Protein AF-A0A4U0WIM3-F1 (afdb_monomer)

Sequence (53 aa):
MAYLSSFLVLLFCGAATAADVFAHFMVSNTYSYSRTEWKADIVAAQAIGIDGF

Mean predicted aligned error: 9.52 Å

Structure (mmCIF, N/CA/C/O backbone):
data_AF-A0A4U0WIM3-F1
#
_entry.id   AF-A0A4U0WIM3-F1
#
loop_
_atom_site.group_PDB
_atom_site.id
_atom_site.type_symbol
_atom_site.label_atom_id
_atom_site.label_alt_id
_atom_site.label_comp_id
_atom_site.label_asym_id
_atom_site.label_entity_id
_atom_site.label_seq_id
_atom_site.pdbx_PDB_ins_code
_atom_site.Cartn_x
_atom_site.Cartn_y
_atom_site.Cartn_z
_atom_site.occupancy
_atom_site.B_iso_or_equiv
_atom_site.auth_seq_id
_atom_site.auth_comp_id
_atom_site.auth_asym_id
_atom_site.auth_atom_id
_atom_site.pdbx_PDB_model_num
ATOM 1 N N . MET A 1 1 ? -34.856 -19.824 21.161 1.00 59.81 1 MET A N 1
ATOM 2 C CA . MET A 1 1 ? -34.181 -19.120 22.277 1.00 59.81 1 MET A CA 1
ATOM 3 C C . MET A 1 1 ? -32.746 -18.684 21.944 1.00 59.81 1 MET A C 1
ATOM 5 O O . MET A 1 1 ? -32.346 -17.648 22.442 1.00 59.81 1 MET A O 1
ATOM 9 N N . ALA A 1 2 ? -31.985 -19.377 21.079 1.00 59.56 2 ALA A N 1
ATOM 10 C CA . ALA A 1 2 ? -30.614 -18.963 20.719 1.00 59.56 2 ALA A CA 1
ATOM 11 C C . ALA A 1 2 ? -30.534 -17.714 19.808 1.00 59.56 2 ALA A C 1
ATOM 13 O O . ALA A 1 2 ? -29.644 -16.885 19.959 1.00 59.56 2 ALA A O 1
ATOM 14 N N . TYR A 1 3 ? -31.502 -17.539 18.903 1.00 59.50 3 TYR A N 1
ATOM 15 C CA . TYR A 1 3 ? -31.483 -16.485 17.873 1.00 59.50 3 TYR A CA 1
ATOM 16 C C . TYR A 1 3 ? -31.660 -15.066 18.439 1.00 59.50 3 TYR A C 1
ATOM 18 O O . TYR A 1 3 ? -31.116 -14.107 17.901 1.00 59.50 3 TYR A O 1
ATOM 26 N N . LEU A 1 4 ? -32.396 -14.943 19.552 1.00 59.75 4 LEU A N 1
ATOM 27 C CA . LEU A 1 4 ? -32.661 -13.666 20.220 1.00 59.75 4 LEU A CA 1
ATOM 28 C C . LEU A 1 4 ? -31.384 -13.094 20.862 1.00 59.75 4 LEU A C 1
ATOM 30 O O . LEU A 1 4 ? -31.154 -11.890 20.827 1.00 59.75 4 LEU A O 1
ATOM 34 N N . SER A 1 5 ? -30.523 -13.973 21.386 1.00 61.84 5 SER A N 1
ATOM 35 C CA .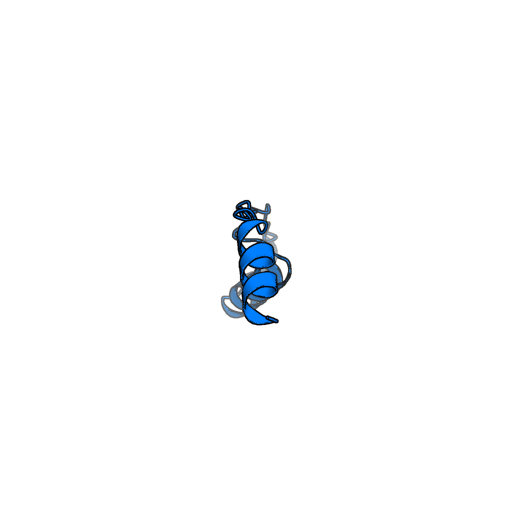 SER A 1 5 ? -29.231 -13.591 21.962 1.00 61.84 5 SER A CA 1
ATOM 36 C C . SER A 1 5 ? -28.237 -13.141 20.890 1.00 61.84 5 SER A C 1
ATOM 38 O O . SER A 1 5 ? -27.502 -12.185 21.111 1.00 61.84 5 SER A O 1
ATOM 40 N N . SER A 1 6 ? -28.221 -13.790 19.721 1.00 62.38 6 SER A N 1
ATOM 41 C CA . SER A 1 6 ? -27.340 -13.411 18.606 1.00 62.38 6 SER A CA 1
ATOM 42 C C . SER A 1 6 ? -27.689 -12.038 18.025 1.00 62.38 6 SER A C 1
ATOM 44 O O . SER A 1 6 ? -26.796 -11.279 17.659 1.00 62.38 6 SER A O 1
ATOM 46 N N . PHE A 1 7 ? -28.979 -11.693 17.986 1.00 62.81 7 PHE A N 1
ATOM 47 C CA . PHE A 1 7 ? -29.445 -10.395 17.491 1.00 62.81 7 PHE A CA 1
ATOM 48 C C . PHE A 1 7 ? -29.017 -9.234 18.400 1.00 62.81 7 PHE A C 1
ATOM 50 O O . PHE A 1 7 ? -28.627 -8.172 17.920 1.00 62.81 7 PHE A O 1
ATOM 57 N N . LEU A 1 8 ? -29.035 -9.455 19.717 1.00 66.12 8 LEU A N 1
ATOM 58 C CA . LEU A 1 8 ? -28.613 -8.464 20.706 1.00 66.12 8 LEU A CA 1
ATOM 59 C C . LEU A 1 8 ? -27.104 -8.166 20.626 1.00 66.12 8 LEU A C 1
ATOM 61 O O . LEU A 1 8 ? -26.697 -7.024 20.809 1.00 66.12 8 LEU A O 1
ATOM 65 N N . VAL A 1 9 ? -26.277 -9.167 20.300 1.00 69.75 9 VAL A N 1
ATOM 66 C CA . VAL A 1 9 ? -24.820 -9.000 20.125 1.00 69.75 9 VAL A CA 1
ATOM 67 C C . VAL A 1 9 ? -24.492 -8.138 18.902 1.00 69.75 9 VAL A C 1
ATOM 69 O O . VAL A 1 9 ? -23.597 -7.300 18.967 1.00 69.75 9 VAL A O 1
ATOM 72 N N . LEU A 1 10 ? -25.242 -8.289 17.806 1.00 68.31 10 LEU A N 1
ATOM 73 C CA . LEU A 1 10 ? -25.064 -7.466 16.605 1.00 68.31 10 LEU A CA 1
ATOM 74 C C . LEU A 1 10 ? -25.483 -6.004 16.833 1.00 68.31 10 LEU A C 1
ATOM 76 O O . LEU A 1 10 ? -24.848 -5.105 16.294 1.00 68.31 10 LEU A O 1
ATOM 80 N N . LEU A 1 11 ? -26.496 -5.756 17.672 1.00 68.69 11 LEU A N 1
ATOM 81 C CA . LEU A 1 11 ? -26.966 -4.405 18.021 1.00 68.69 11 LEU A CA 1
ATOM 82 C C . LEU A 1 11 ? -25.962 -3.593 18.856 1.00 68.69 11 LEU A C 1
ATOM 84 O O . LEU A 1 11 ? -25.965 -2.368 18.778 1.00 68.69 11 LEU A O 1
ATOM 88 N N . PHE A 1 12 ? -25.101 -4.253 19.634 1.00 64.88 12 PHE A N 1
ATOM 89 C CA . PHE A 1 12 ? -24.020 -3.599 20.386 1.00 64.88 12 PHE A CA 1
ATOM 90 C C . PHE A 1 12 ? -22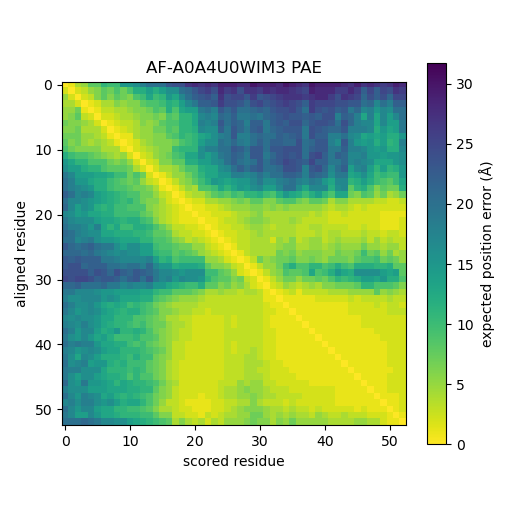.721 -3.444 19.583 1.00 64.88 12 PHE A C 1
ATOM 92 O O . PHE A 1 12 ? -21.772 -2.818 20.061 1.00 64.88 12 PHE A O 1
ATOM 99 N N . CYS A 1 13 ? -22.663 -3.978 18.361 1.00 66.75 13 CYS A N 1
ATOM 100 C CA . CYS A 1 13 ? -21.544 -3.773 17.454 1.00 66.75 13 CYS A CA 1
ATOM 101 C C . CYS A 1 13 ? -21.698 -2.388 16.804 1.00 66.75 13 CYS A C 1
ATOM 103 O O . CYS A 1 13 ? -22.336 -2.235 15.765 1.00 66.75 13 CYS A O 1
ATOM 105 N N . GLY A 1 14 ? -21.193 -1.350 17.478 1.00 67.81 14 GLY A N 1
ATOM 106 C CA . GLY A 1 14 ? -21.163 0.010 16.938 1.00 67.81 14 GLY A CA 1
ATOM 107 C C . GLY A 1 14 ? -20.459 0.058 15.578 1.00 67.81 14 GLY A C 1
ATOM 108 O O . GLY A 1 14 ? -19.592 -0.768 15.292 1.00 67.81 14 GLY A O 1
ATOM 109 N N . ALA A 1 15 ? -20.829 1.022 14.733 1.00 69.88 15 ALA A N 1
ATOM 110 C CA . ALA A 1 15 ? -20.184 1.207 13.439 1.00 69.88 15 ALA A CA 1
ATOM 111 C C . ALA A 1 15 ? -18.682 1.479 13.638 1.00 69.88 15 ALA A C 1
ATOM 113 O O . ALA A 1 15 ? -18.299 2.528 14.155 1.00 69.88 15 ALA A O 1
ATOM 114 N N . ALA A 1 16 ? -17.836 0.526 13.248 1.00 70.44 16 ALA A N 1
ATOM 115 C CA . ALA A 1 16 ? -16.401 0.743 13.179 1.00 70.44 16 ALA A CA 1
ATOM 116 C C . ALA A 1 16 ? -16.115 1.677 11.996 1.00 70.44 16 ALA A C 1
ATOM 118 O O . ALA A 1 16 ? -16.396 1.336 10.847 1.00 70.44 16 ALA A O 1
ATOM 119 N N . THR A 1 17 ? -15.586 2.867 12.273 1.00 74.94 17 THR A N 1
ATOM 120 C CA . THR A 1 17 ? -15.110 3.790 11.239 1.00 74.94 17 THR A CA 1
ATOM 121 C C . THR A 1 17 ? -13.640 3.490 10.971 1.00 74.94 17 THR A C 1
ATOM 123 O O . THR A 1 17 ? -12.809 3.691 11.859 1.00 74.94 17 THR A O 1
ATOM 126 N N . ALA A 1 18 ? -13.312 2.995 9.778 1.00 80.19 18 ALA A N 1
ATOM 127 C CA . ALA A 1 18 ? -11.923 2.931 9.339 1.00 80.19 18 ALA A CA 1
ATOM 128 C C . ALA A 1 18 ? -11.412 4.363 9.112 1.00 80.19 18 ALA A C 1
ATOM 130 O O . ALA A 1 18 ? -12.128 5.187 8.544 1.00 80.19 18 ALA A O 1
ATOM 131 N N . ALA A 1 19 ? -10.215 4.667 9.611 1.00 87.50 19 ALA A N 1
ATOM 132 C CA . ALA A 1 19 ? -9.535 5.916 9.295 1.00 87.50 19 ALA A CA 1
ATOM 133 C C . ALA A 1 19 ? -8.756 5.735 7.991 1.00 87.50 19 ALA A C 1
ATOM 135 O O . ALA A 1 19 ? -8.123 4.695 7.833 1.00 87.50 19 ALA A O 1
ATOM 136 N N . ASP A 1 20 ? -8.771 6.741 7.114 1.00 91.81 20 ASP A N 1
ATOM 137 C CA . ASP A 1 20 ? -7.929 6.733 5.917 1.00 91.81 20 ASP A CA 1
ATOM 138 C C . ASP A 1 20 ? -6.461 6.981 6.315 1.00 91.81 20 ASP A C 1
ATOM 140 O O . ASP A 1 20 ? -6.125 8.020 6.900 1.00 91.81 20 ASP A O 1
ATOM 144 N N . VAL A 1 21 ? -5.576 6.032 6.011 1.00 91.69 21 VAL A N 1
ATOM 145 C CA . VAL A 1 21 ? -4.146 6.075 6.340 1.00 91.69 21 VAL A CA 1
ATOM 146 C C . VAL A 1 21 ? -3.326 6.388 5.093 1.00 91.69 21 VAL A C 1
ATOM 148 O O . VAL A 1 21 ? -3.220 5.578 4.172 1.00 91.69 21 VAL A O 1
ATOM 151 N N . PHE A 1 22 ? -2.666 7.548 5.104 1.00 92.69 22 PHE A N 1
ATOM 152 C CA . PHE A 1 22 ? -1.730 7.965 4.061 1.00 92.69 22 PHE A CA 1
ATOM 153 C C . PHE A 1 22 ? -0.298 7.961 4.591 1.00 92.69 22 PHE A C 1
ATOM 155 O O . PHE A 1 22 ? -0.009 8.572 5.623 1.00 92.69 22 PHE A O 1
ATOM 162 N N . ALA A 1 23 ? 0.606 7.294 3.879 1.00 90.25 23 ALA A N 1
ATOM 163 C CA . ALA A 1 23 ? 2.017 7.228 4.240 1.00 90.25 23 ALA A CA 1
ATOM 164 C C . ALA A 1 23 ? 2.874 8.020 3.251 1.00 90.25 23 ALA A C 1
ATOM 166 O O . ALA A 1 23 ? 2.657 7.984 2.051 1.00 90.25 23 ALA A O 1
ATOM 167 N N . HIS A 1 24 ? 3.901 8.711 3.739 1.00 89.25 24 HIS A N 1
ATOM 168 C CA . HIS A 1 24 ? 4.840 9.383 2.848 1.00 89.25 24 HIS A CA 1
ATOM 169 C C . HIS A 1 24 ? 5.754 8.354 2.164 1.00 89.25 24 HIS A C 1
ATOM 171 O O . HIS A 1 24 ? 6.568 7.714 2.833 1.00 89.25 24 HIS A O 1
ATOM 177 N N . PHE A 1 25 ? 5.635 8.208 0.842 1.00 84.00 25 PHE A N 1
ATOM 178 C CA . PHE A 1 25 ? 6.472 7.315 0.039 1.00 84.00 25 PHE A CA 1
ATOM 179 C C . PHE A 1 25 ? 7.486 8.098 -0.797 1.00 84.00 25 PHE A C 1
ATOM 181 O O . PHE A 1 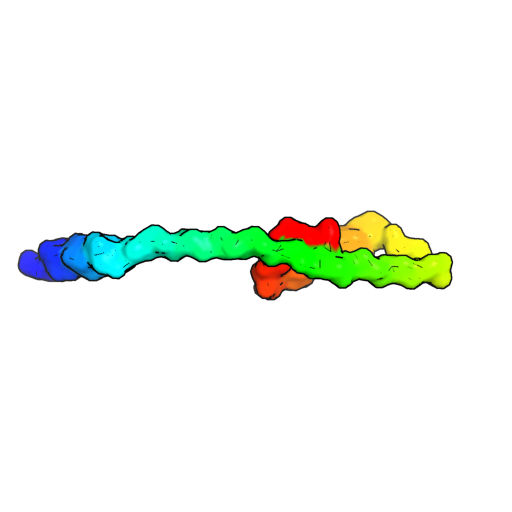25 ? 7.132 9.032 -1.515 1.00 84.00 25 PHE A O 1
ATOM 188 N N . MET A 1 26 ? 8.757 7.702 -0.730 1.00 82.19 26 MET A N 1
ATOM 189 C CA . MET A 1 26 ? 9.850 8.367 -1.439 1.00 82.19 26 MET A CA 1
ATOM 190 C C . MET A 1 26 ? 10.620 7.364 -2.289 1.00 82.19 26 MET A C 1
ATOM 192 O O . MET A 1 26 ? 11.283 6.469 -1.769 1.00 82.19 26 MET A O 1
ATOM 196 N N . VAL A 1 27 ? 10.580 7.558 -3.606 1.00 81.25 27 VAL A N 1
ATOM 197 C CA . VAL A 1 27 ? 11.465 6.861 -4.544 1.00 81.25 27 VAL A CA 1
ATOM 198 C C . VAL A 1 27 ? 12.777 7.636 -4.633 1.00 81.25 27 VAL A C 1
ATOM 200 O O . VAL A 1 27 ? 12.779 8.836 -4.910 1.00 81.25 27 VAL A O 1
ATOM 203 N N . SER A 1 28 ? 13.905 6.962 -4.401 1.00 76.94 28 SER A N 1
ATOM 204 C CA . SER A 1 28 ? 15.228 7.577 -4.56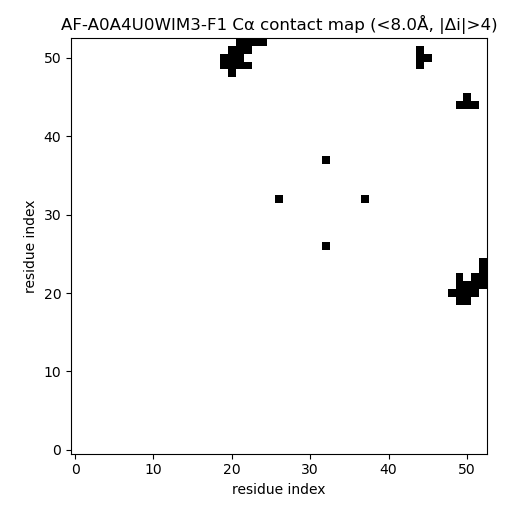3 1.00 76.94 28 SER A CA 1
ATOM 205 C C . SER A 1 28 ? 15.463 8.000 -6.016 1.00 76.94 28 SER A C 1
ATOM 207 O O . SER A 1 28 ? 15.155 7.249 -6.939 1.00 76.94 28 SER A O 1
ATOM 209 N N . ASN A 1 29 ? 16.095 9.158 -6.243 1.00 76.75 29 ASN A N 1
ATOM 210 C CA . ASN A 1 29 ? 16.400 9.640 -7.599 1.00 76.75 29 ASN A CA 1
ATOM 211 C C . ASN A 1 29 ? 17.427 8.770 -8.352 1.00 76.75 29 ASN A C 1
ATOM 213 O O . ASN A 1 29 ? 17.649 8.970 -9.544 1.00 76.75 29 ASN A O 1
ATOM 217 N N . THR A 1 30 ? 18.076 7.837 -7.655 1.00 75.38 30 THR A N 1
ATOM 218 C CA . THR A 1 30 ? 19.134 6.978 -8.192 1.00 75.38 30 THR A CA 1
ATOM 219 C C . THR A 1 30 ? 18.624 5.673 -8.794 1.00 75.38 30 THR A C 1
ATOM 221 O O . THR A 1 30 ? 19.395 4.993 -9.468 1.00 75.38 30 THR A O 1
ATOM 224 N N . TYR A 1 31 ? 17.349 5.325 -8.595 1.00 72.00 31 TYR A N 1
ATOM 225 C CA . TYR A 1 31 ? 16.762 4.08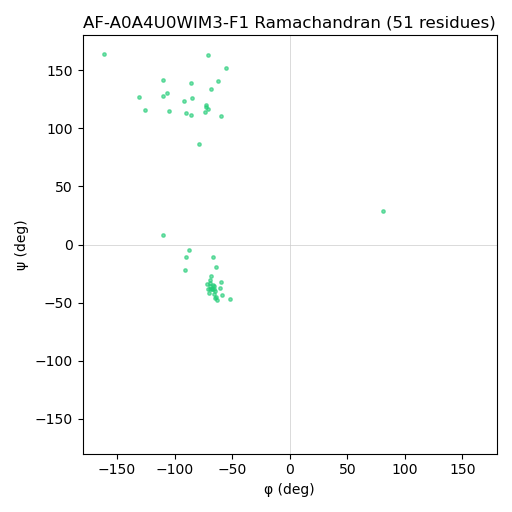3 -9.096 1.00 72.00 31 TYR A CA 1
ATOM 226 C C . TYR A 1 31 ? 15.446 4.358 -9.824 1.00 72.00 31 TYR A C 1
ATOM 228 O O . TYR A 1 31 ? 14.539 4.989 -9.288 1.00 72.00 31 TYR A O 1
ATOM 236 N N . SER A 1 32 ? 15.333 3.870 -11.063 1.00 80.75 32 SER A N 1
ATOM 237 C CA . SER A 1 32 ? 14.046 3.856 -11.762 1.00 80.75 32 SER A CA 1
ATOM 238 C C . SER A 1 32 ? 13.149 2.796 -11.145 1.00 80.75 32 SER A C 1
ATOM 240 O O . SER A 1 32 ? 13.471 1.614 -11.206 1.00 80.75 32 SER A O 1
ATOM 242 N N . TYR A 1 33 ? 12.019 3.232 -10.599 1.00 89.00 33 TYR A N 1
ATOM 243 C CA . TYR A 1 33 ? 10.998 2.351 -10.054 1.00 89.00 33 TYR A CA 1
ATOM 244 C C . TYR A 1 33 ? 10.058 1.902 -11.174 1.00 89.00 33 TYR A C 1
ATOM 246 O O . TYR A 1 33 ? 9.327 2.700 -11.772 1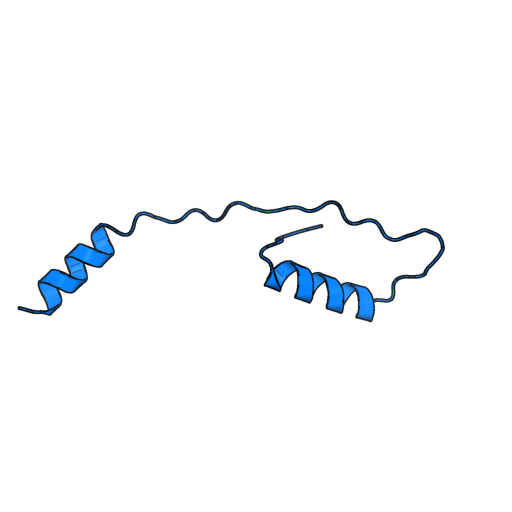.00 89.00 33 TYR A O 1
ATOM 254 N N . SER A 1 34 ? 10.120 0.625 -11.522 1.00 91.88 34 SER A N 1
ATOM 255 C CA . SER A 1 34 ? 9.301 0.028 -12.567 1.00 91.88 34 SER A CA 1
ATOM 256 C C . SER A 1 34 ? 7.837 -0.082 -12.143 1.00 91.88 34 SER A C 1
ATOM 25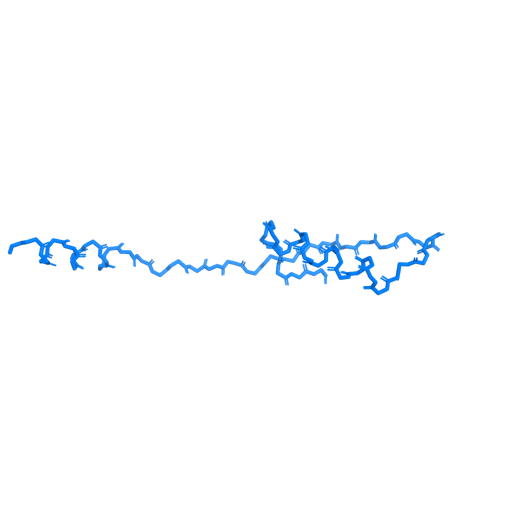8 O O . SER A 1 34 ? 7.473 -0.057 -10.969 1.00 91.88 34 SER A O 1
ATOM 260 N N . ARG A 1 35 ? 6.951 -0.279 -13.125 1.00 93.00 35 ARG A N 1
ATOM 261 C CA . ARG A 1 35 ? 5.521 -0.515 -12.868 1.00 93.00 35 ARG A CA 1
ATOM 262 C C . ARG A 1 35 ? 5.276 -1.763 -12.006 1.00 93.00 35 ARG A C 1
ATOM 264 O O . ARG A 1 35 ? 4.299 -1.801 -11.262 1.00 93.00 35 ARG A O 1
ATOM 271 N N . THR A 1 36 ? 6.123 -2.784 -12.131 1.00 95.62 36 THR A N 1
ATOM 272 C CA . THR A 1 36 ? 6.004 -4.019 -11.345 1.00 95.62 36 THR A CA 1
ATOM 273 C C . THR A 1 36 ? 6.341 -3.768 -9.882 1.00 95.62 36 THR A C 1
ATOM 275 O O . THR A 1 36 ? 5.611 -4.238 -9.016 1.00 95.62 36 THR A O 1
ATOM 278 N N . GLU A 1 37 ? 7.386 -2.986 -9.617 1.00 92.62 37 GLU A N 1
ATOM 279 C CA . GLU A 1 37 ? 7.773 -2.583 -8.263 1.00 92.62 37 GLU A CA 1
ATOM 280 C C . GLU A 1 37 ? 6.675 -1.714 -7.624 1.00 92.62 37 GLU A C 1
ATOM 282 O O . GLU A 1 37 ? 6.196 -2.044 -6.543 1.00 92.62 37 GLU A O 1
ATOM 287 N N . TRP A 1 38 ? 6.121 -0.731 -8.355 1.00 91.06 38 TRP A N 1
ATOM 288 C CA . TRP A 1 38 ? 4.933 0.030 -7.917 1.00 91.06 38 TRP A CA 1
ATOM 289 C C . TRP A 1 38 ? 3.777 -0.870 -7.502 1.00 91.06 38 TRP A C 1
ATOM 291 O O . TRP A 1 38 ? 3.165 -0.673 -6.456 1.00 91.06 38 TRP A O 1
ATOM 301 N N . LYS A 1 39 ? 3.472 -1.877 -8.320 1.00 94.56 39 LYS A N 1
ATOM 302 C CA . LYS A 1 39 ? 2.382 -2.802 -8.023 1.00 94.56 39 LYS A CA 1
ATOM 303 C C . LYS A 1 39 ? 2.672 -3.648 -6.781 1.00 94.56 39 LYS A C 1
ATOM 305 O O . LYS A 1 39 ? 1.743 -3.910 -6.023 1.00 94.56 39 LYS A O 1
ATOM 310 N N . ALA A 1 40 ? 3.916 -4.081 -6.585 1.00 94.38 40 ALA A N 1
ATOM 311 C CA . ALA A 1 40 ? 4.308 -4.873 -5.425 1.00 94.38 40 ALA A CA 1
ATOM 312 C C . ALA A 1 40 ? 4.168 -4.071 -4.122 1.00 94.38 40 ALA A C 1
ATOM 314 O O . ALA A 1 40 ? 3.548 -4.563 -3.179 1.00 94.38 40 ALA A O 1
ATOM 315 N N . ASP A 1 41 ? 4.643 -2.826 -4.099 1.00 92.75 41 ASP A N 1
ATOM 316 C CA . ASP A 1 41 ? 4.576 -1.985 -2.900 1.00 92.75 41 ASP A CA 1
ATOM 317 C C . ASP A 1 41 ? 3.153 -1.553 -2.561 1.00 92.75 41 ASP A C 1
ATOM 319 O O . ASP A 1 41 ? 2.782 -1.574 -1.393 1.00 92.75 41 ASP A O 1
ATOM 323 N N . ILE A 1 42 ? 2.316 -1.249 -3.560 1.00 93.44 42 ILE A N 1
ATOM 324 C CA . ILE A 1 42 ? 0.888 -0.969 -3.330 1.00 93.44 42 ILE A CA 1
ATOM 325 C C . ILE A 1 42 ? 0.205 -2.170 -2.662 1.00 93.44 42 ILE A C 1
ATOM 327 O O . ILE A 1 42 ? -0.555 -1.999 -1.712 1.00 93.44 42 ILE A O 1
ATOM 331 N N . VAL A 1 43 ? 0.496 -3.393 -3.119 1.00 95.81 43 VAL A N 1
ATOM 332 C CA . VAL A 1 43 ? -0.066 -4.615 -2.521 1.00 95.81 43 VAL A CA 1
ATOM 333 C C . VAL A 1 43 ? 0.433 -4.809 -1.086 1.00 95.81 43 VAL A C 1
ATOM 335 O O . VAL A 1 43 ? -0.358 -5.146 -0.206 1.00 95.81 43 VAL A O 1
ATOM 338 N N . ALA A 1 44 ? 1.722 -4.577 -0.829 1.00 94.94 44 ALA A N 1
ATOM 339 C CA . ALA A 1 44 ? 2.288 -4.680 0.515 1.00 94.94 44 ALA A CA 1
ATOM 340 C C . ALA A 1 44 ? 1.703 -3.630 1.477 1.00 94.94 44 ALA A C 1
ATOM 342 O O . ALA A 1 44 ? 1.400 -3.950 2.624 1.00 94.94 44 ALA A O 1
ATOM 343 N N . ALA A 1 45 ? 1.492 -2.403 1.001 1.00 94.19 45 ALA A N 1
ATOM 344 C CA . ALA A 1 45 ? 0.905 -1.299 1.757 1.00 94.19 45 ALA A CA 1
ATOM 345 C C . ALA A 1 45 ? -0.537 -1.593 2.179 1.00 94.19 45 ALA A C 1
ATOM 347 O O . ALA A 1 45 ? -0.888 -1.476 3.354 1.00 94.19 45 ALA A O 1
ATOM 348 N N . GLN A 1 46 ? -1.348 -2.073 1.236 1.00 93.81 46 GLN A N 1
ATOM 349 C CA . GLN A 1 46 ? -2.725 -2.482 1.504 1.00 93.81 46 GLN A CA 1
ATOM 350 C C . GLN A 1 46 ? -2.787 -3.623 2.523 1.00 93.81 46 GLN A C 1
ATOM 352 O O . GLN A 1 46 ? -3.659 -3.630 3.390 1.00 93.81 46 GLN A O 1
ATOM 357 N N . ALA A 1 47 ? -1.835 -4.562 2.474 1.00 95.50 47 ALA A N 1
ATOM 358 C CA . ALA A 1 47 ? -1.766 -5.672 3.424 1.00 95.50 47 ALA A CA 1
ATOM 359 C C . ALA A 1 47 ? -1.509 -5.226 4.877 1.00 95.50 47 ALA A C 1
ATOM 361 O O . ALA A 1 47 ? -1.807 -5.989 5.797 1.00 95.50 47 ALA A O 1
ATOM 362 N N . ILE A 1 48 ? -0.989 -4.011 5.092 1.00 94.25 48 ILE A N 1
ATOM 363 C CA . ILE A 1 48 ? -0.749 -3.433 6.424 1.00 94.25 48 ILE A CA 1
AT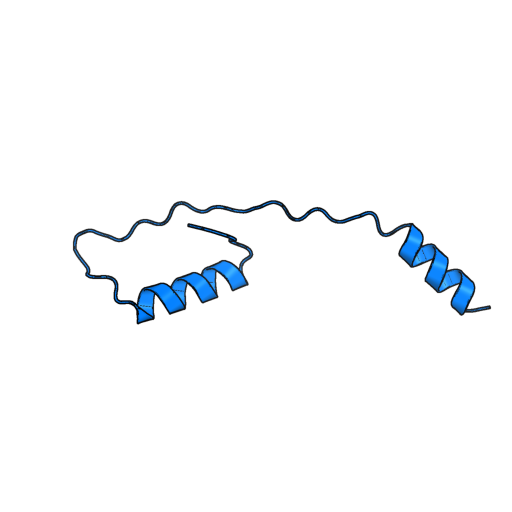OM 364 C C . ILE A 1 48 ? -1.692 -2.268 6.770 1.00 94.25 48 ILE A C 1
ATOM 366 O O . ILE A 1 48 ? -1.504 -1.632 7.805 1.00 94.25 48 ILE A O 1
ATOM 370 N N . GLY A 1 49 ? -2.710 -2.007 5.943 1.00 92.50 49 GLY A N 1
ATOM 371 C CA . GLY A 1 49 ? -3.718 -0.973 6.198 1.00 92.50 49 GLY A CA 1
ATOM 372 C C . GLY A 1 49 ? -3.286 0.448 5.834 1.00 92.50 49 GLY A C 1
ATOM 373 O O . GLY A 1 49 ? -3.726 1.390 6.481 1.00 92.50 49 GLY A O 1
ATOM 374 N N . ILE A 1 50 ? 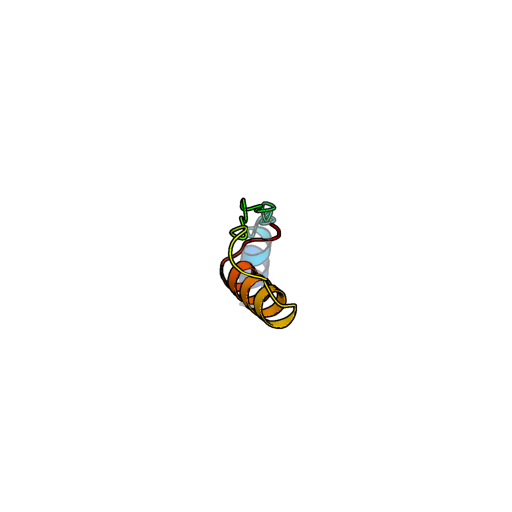-2.404 0.606 4.842 1.00 93.75 50 ILE A N 1
ATOM 375 C CA . ILE A 1 50 ? -2.157 1.900 4.193 1.00 93.75 50 ILE A CA 1
ATOM 376 C C . ILE A 1 50 ? -3.093 2.014 2.990 1.00 93.75 50 ILE A C 1
ATOM 378 O O . ILE A 1 50 ? -3.062 1.176 2.085 1.00 93.75 50 ILE A O 1
ATOM 382 N N . ASP A 1 51 ? -3.886 3.079 2.970 1.00 91.25 51 ASP A N 1
ATOM 383 C CA . ASP A 1 51 ? -4.885 3.347 1.934 1.00 91.25 51 ASP A CA 1
ATOM 384 C C . ASP A 1 51 ? -4.311 4.178 0.781 1.00 91.25 51 ASP A C 1
ATOM 386 O O . ASP A 1 51 ? -4.816 4.126 -0.344 1.00 91.25 51 ASP A O 1
ATOM 390 N N . GLY A 1 52 ? -3.220 4.909 1.034 1.00 86.12 52 GLY A N 1
ATOM 391 C CA . GLY A 1 52 ? -2.540 5.701 0.018 1.00 86.12 52 GLY A CA 1
ATOM 392 C C . GLY A 1 52 ? -1.106 6.100 0.361 1.00 86.12 52 GLY A C 1
ATOM 393 O O . GLY A 1 52 ? -0.670 6.059 1.513 1.00 86.12 52 GLY A O 1
ATOM 394 N N . PHE A 1 53 ? -0.395 6.518 -0.682 1.00 84.06 53 PHE A N 1
ATOM 395 C CA . PHE A 1 53 ? 0.949 7.085 -0.637 1.00 84.06 53 PHE A CA 1
ATOM 396 C C . PHE A 1 53 ? 0.977 8.469 -1.286 1.00 84.06 53 PHE A C 1
ATOM 398 O O . PHE A 1 53 ? 0.178 8.672 -2.231 1.00 84.06 53 PHE A O 1
#

Solvent-accessible surface area (backbone atoms only — not comparable to full-atom values): 3543 Å² total; per-residue (Å²): 122,70,67,65,58,55,54,55,56,56,72,69,57,69,88,82,77,83,77,89,34,74,45,94,73,81,82,59,96,88,56,89,80,48,74,67,56,53,52,51,51,53,54,54,35,48,75,73,64,38,76,42,105

Foldseek 3Di:
DVVVVVVVVVVPPPDDDQDAAEDDDDDDPVDDQDPVNVVVVVVVCVVVRHNYD

Secondary structure (DSSP, 8-state):
-HHHHHHHHHHT-----PPP-B------TTS---HHHHHHHHHHHHHTT--B-

InterPro domains:
  IPR005197 Glycoside hydrolase family 71 [PF03659] (21-53)

Organism: NCBI:txid329884

Radius of gyration: 20.11 Å; Cα contacts (8 Å, |Δi|>4): 21; chains: 1; bounding box: 53×29×35 Å

pLDDT: mean 81.33, std 12.41, range [59.5, 95.81]